Protein AF-E6QUW3-F1 (afdb_monomer_lite)

Sequence (147 aa):
MRPLVNEVVDLLRQALQAKLAAYERVFGQQQAQLDADPDWQRLSDTQRAELASRHHLLALPNMELGTVEQLQDALNENDLDHWVAKTEALPSRFDAARHAAVQLLKPSAVSVTLPRRTLNNEAELGAWLAEVEQLLTQQLQRGPVTL

Structure (mmCIF, N/CA/C/O backbone):
data_AF-E6QUW3-F1
#
_entry.id   AF-E6QUW3-F1
#
loop_
_atom_site.group_PDB
_atom_site.id
_atom_site.type_symbol
_atom_site.label_atom_id
_atom_site.label_alt_id
_atom_site.label_comp_id
_atom_site.label_asym_id
_atom_site.label_entity_id
_atom_site.label_seq_id
_atom_site.pdbx_PDB_ins_code
_atom_site.Cartn_x
_atom_site.Cartn_y
_atom_site.Cartn_z
_atom_site.occupancy
_atom_site.B_iso_or_equiv
_atom_site.auth_seq_id
_atom_site.auth_comp_id
_atom_site.auth_asym_id
_atom_site.auth_atom_id
_atom_site.pdbx_PDB_model_num
ATOM 1 N N . MET A 1 1 ? -17.508 4.037 41.047 1.00 56.00 1 MET A N 1
ATOM 2 C CA . MET A 1 1 ? -16.813 3.047 40.189 1.00 56.00 1 MET A CA 1
ATOM 3 C C . MET A 1 1 ? -17.123 3.172 38.691 1.00 56.00 1 MET A C 1
ATOM 5 O O . MET A 1 1 ? -16.360 2.637 37.909 1.00 56.00 1 MET A O 1
ATOM 9 N N . ARG A 1 2 ? -18.162 3.910 38.258 1.00 63.66 2 ARG A N 1
ATOM 10 C CA . ARG A 1 2 ? -18.443 4.147 36.825 1.00 63.66 2 ARG A CA 1
ATOM 11 C C . ARG A 1 2 ? -17.519 5.125 36.052 1.00 63.66 2 ARG A C 1
ATOM 13 O O . ARG A 1 2 ? -17.417 4.928 34.850 1.00 63.66 2 ARG A O 1
ATOM 20 N N . PRO A 1 3 ? -16.838 6.129 36.651 1.00 78.25 3 PRO A N 1
ATOM 21 C CA . PRO A 1 3 ? -16.088 7.109 35.850 1.00 78.25 3 PRO A CA 1
ATOM 22 C C . PRO A 1 3 ? -14.835 6.516 35.185 1.00 78.25 3 PRO A C 1
ATOM 24 O O . PRO A 1 3 ? -14.644 6.711 33.995 1.00 78.25 3 PRO A O 1
ATOM 27 N N . LEU A 1 4 ? -14.065 5.694 35.906 1.00 81.44 4 LEU A N 1
ATOM 28 C CA . LEU A 1 4 ? -12.861 5.032 35.378 1.00 81.44 4 LEU A CA 1
ATOM 29 C C . LEU A 1 4 ? -13.155 4.097 34.196 1.00 81.44 4 LEU A C 1
ATOM 31 O O . LEU A 1 4 ? -12.377 4.020 33.255 1.00 81.44 4 LEU A O 1
ATOM 35 N N . VAL A 1 5 ? -14.283 3.381 34.238 1.00 82.44 5 VAL A N 1
ATOM 36 C CA . VAL A 1 5 ? -14.681 2.482 33.144 1.00 82.44 5 VAL A CA 1
ATOM 37 C C . VAL A 1 5 ? -14.991 3.283 31.882 1.00 82.44 5 VAL A C 1
ATOM 39 O O . VAL A 1 5 ? -14.533 2.918 30.804 1.00 82.44 5 VAL A O 1
ATOM 42 N N . ASN A 1 6 ? -15.713 4.397 32.019 1.00 85.44 6 ASN A N 1
ATOM 43 C CA . ASN A 1 6 ? -16.024 5.266 30.887 1.00 85.44 6 ASN A CA 1
ATOM 44 C C . ASN A 1 6 ? -14.754 5.904 30.301 1.00 85.44 6 ASN A C 1
ATOM 46 O O . ASN A 1 6 ? -14.588 5.907 29.088 1.00 85.44 6 ASN A O 1
ATOM 50 N N . GLU A 1 7 ? -13.824 6.355 31.149 1.00 88.56 7 GLU A N 1
ATOM 51 C CA . GLU A 1 7 ? -12.535 6.905 30.703 1.00 88.56 7 GLU A CA 1
ATOM 52 C C . GLU A 1 7 ? -11.707 5.887 29.907 1.00 88.56 7 GLU A C 1
ATOM 54 O O . GLU A 1 7 ? -11.156 6.221 28.859 1.00 88.56 7 GLU A O 1
ATOM 59 N N . VAL A 1 8 ? -11.642 4.632 30.363 1.00 89.19 8 VAL A N 1
ATOM 60 C CA . VAL A 1 8 ? -10.921 3.564 29.651 1.00 89.19 8 VAL A CA 1
ATOM 61 C C . VAL A 1 8 ? -11.575 3.254 28.305 1.00 89.19 8 VAL A C 1
ATOM 63 O O . VAL A 1 8 ? -10.873 3.115 27.305 1.00 89.19 8 VAL A O 1
ATOM 66 N N . VAL A 1 9 ? -12.906 3.172 28.257 1.00 91.00 9 VAL A N 1
ATOM 67 C CA . VAL A 1 9 ? -13.654 2.975 27.006 1.00 91.00 9 VAL A CA 1
ATOM 68 C C . VAL A 1 9 ? -13.365 4.102 26.016 1.00 91.00 9 VAL A C 1
ATOM 70 O O . VAL A 1 9 ? -13.113 3.840 24.840 1.00 91.00 9 VAL A O 1
ATOM 73 N N . ASP A 1 10 ? -13.364 5.351 26.478 1.00 91.56 10 ASP A N 1
ATOM 74 C CA . ASP A 1 10 ? -13.105 6.504 25.620 1.00 91.56 10 ASP A CA 1
ATOM 75 C C . ASP A 1 10 ? -11.658 6.523 25.110 1.00 91.56 10 ASP A C 1
ATOM 77 O O . ASP A 1 10 ? -11.433 6.777 23.925 1.00 91.56 10 ASP A O 1
ATOM 81 N N . LEU A 1 11 ? -10.685 6.174 25.958 1.00 94.00 11 LEU A N 1
ATOM 82 C CA . LEU A 1 11 ? -9.283 6.001 25.563 1.00 94.00 11 LEU A CA 1
ATOM 83 C C . LEU A 1 11 ? -9.115 4.907 24.504 1.00 94.00 11 LEU A C 1
ATOM 85 O O . LEU A 1 11 ? -8.425 5.121 23.507 1.00 94.00 11 LEU A O 1
ATOM 89 N N . LEU A 1 12 ? -9.761 3.753 24.686 1.00 94.06 12 LEU A N 1
ATOM 90 C CA . LEU A 1 12 ? -9.722 2.658 23.716 1.00 94.06 12 LEU A CA 1
ATOM 91 C C . LEU A 1 12 ? -10.361 3.061 22.386 1.00 94.06 12 LEU A C 1
ATOM 93 O O . LEU A 1 12 ? -9.798 2.771 21.329 1.00 94.06 12 LEU A O 1
ATOM 97 N N . ARG A 1 13 ? -11.486 3.785 22.424 1.00 94.81 13 ARG A N 1
ATOM 98 C CA . ARG A 1 13 ? -12.134 4.304 21.214 1.00 94.81 13 ARG A CA 1
ATOM 99 C C . ARG A 1 13 ? -11.210 5.254 20.458 1.00 94.81 13 ARG A C 1
ATOM 101 O O . ARG A 1 13 ? -11.036 5.092 19.254 1.00 94.81 13 ARG A O 1
ATOM 108 N N . GLN A 1 14 ? -10.592 6.206 21.155 1.00 94.94 14 GLN A N 1
ATOM 109 C CA . GLN A 1 14 ? -9.649 7.152 20.553 1.00 94.94 14 GLN A CA 1
ATOM 110 C C . GLN A 1 14 ? -8.426 6.440 19.970 1.00 94.94 14 GLN A C 1
ATOM 112 O O . GLN A 1 14 ? -8.006 6.745 18.853 1.00 94.94 14 GLN A O 1
ATOM 117 N N . ALA A 1 15 ? -7.871 5.467 20.697 1.00 95.62 15 ALA A N 1
ATOM 118 C CA . ALA A 1 15 ? -6.734 4.688 20.230 1.00 95.62 15 ALA A CA 1
ATOM 119 C C . ALA A 1 15 ? -7.076 3.915 18.950 1.00 95.62 15 ALA A C 1
ATOM 121 O O . ALA A 1 15 ? -6.330 4.005 17.975 1.00 95.62 15 ALA A O 1
ATOM 122 N N . LEU A 1 16 ? -8.218 3.220 18.919 1.00 95.38 16 LEU A N 1
ATOM 123 C CA . LEU A 1 16 ? -8.671 2.492 17.736 1.00 95.38 16 LEU A CA 1
ATOM 124 C C . LEU A 1 16 ? -8.909 3.441 16.556 1.00 95.38 16 LEU A C 1
ATOM 126 O O . LEU A 1 16 ? -8.365 3.213 15.480 1.00 95.38 16 LEU A O 1
ATOM 130 N N . GLN A 1 17 ? -9.629 4.547 16.761 1.00 94.75 17 GLN A N 1
ATOM 131 C CA . GLN A 1 17 ? -9.852 5.562 15.724 1.00 94.75 17 GLN A CA 1
ATOM 132 C C . GLN A 1 17 ? -8.538 6.100 15.144 1.00 94.75 17 GLN A C 1
ATOM 134 O O . GLN A 1 17 ? -8.416 6.245 13.929 1.00 94.75 17 GLN A O 1
ATOM 139 N N . ALA A 1 18 ? -7.525 6.334 1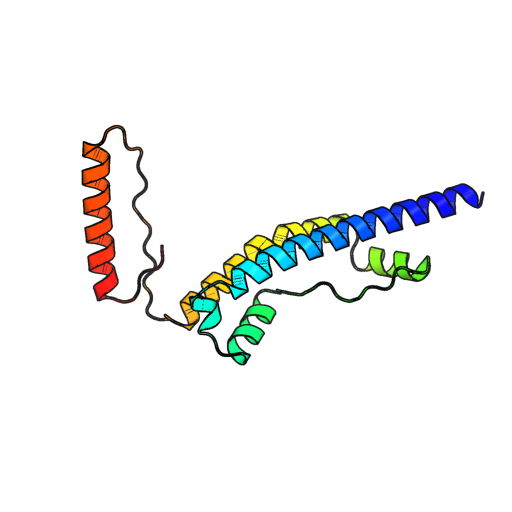5.983 1.00 96.06 18 ALA A N 1
ATOM 140 C CA . ALA A 1 18 ? -6.210 6.761 15.518 1.00 96.06 18 ALA A CA 1
ATOM 141 C C . ALA A 1 18 ? -5.518 5.693 14.650 1.00 96.06 18 ALA A C 1
ATOM 143 O O . ALA A 1 18 ? -4.880 6.036 13.652 1.00 96.06 18 ALA A O 1
ATOM 144 N N . LYS A 1 19 ? -5.650 4.402 14.990 1.00 96.44 19 LYS A N 1
ATOM 145 C CA . LYS A 1 19 ? -5.113 3.307 14.162 1.00 96.44 19 LYS A CA 1
ATOM 146 C C . LYS A 1 19 ? -5.849 3.183 12.829 1.00 96.44 19 LYS A C 1
ATOM 148 O O . LYS A 1 19 ? -5.194 3.050 11.798 1.00 96.44 19 LYS A O 1
ATOM 153 N N . LEU A 1 20 ? -7.176 3.302 12.834 1.00 95.50 20 LEU A N 1
ATOM 154 C CA . LEU A 1 20 ? -7.998 3.278 11.621 1.00 95.50 20 LEU A CA 1
ATOM 155 C C . LEU A 1 20 ? -7.646 4.440 10.681 1.00 95.50 20 LEU A C 1
ATOM 157 O O . LEU A 1 20 ? -7.407 4.218 9.497 1.00 95.50 20 LEU A O 1
ATOM 161 N N . ALA A 1 21 ? -7.501 5.657 11.213 1.00 95.69 21 ALA A N 1
ATOM 162 C CA . ALA A 1 21 ? -7.089 6.823 10.431 1.00 95.69 21 ALA A CA 1
ATOM 163 C C . ALA A 1 21 ? -5.670 6.669 9.851 1.00 95.69 21 ALA A C 1
ATOM 165 O O . ALA A 1 21 ? -5.397 7.086 8.724 1.00 95.69 21 ALA A O 1
ATOM 166 N N . ALA A 1 22 ? -4.748 6.052 10.600 1.00 96.88 22 ALA A N 1
ATOM 167 C CA . ALA A 1 22 ? -3.410 5.752 10.098 1.00 96.88 22 ALA A CA 1
ATOM 168 C C . ALA A 1 22 ? -3.449 4.739 8.943 1.00 96.88 22 ALA A C 1
ATOM 170 O O . ALA A 1 22 ? -2.779 4.961 7.931 1.00 96.88 22 ALA A O 1
ATOM 171 N N . TYR A 1 23 ? -4.253 3.679 9.076 1.00 97.25 23 TYR A N 1
ATOM 172 C CA . TYR A 1 23 ? -4.477 2.693 8.022 1.00 97.25 23 TYR A CA 1
ATOM 173 C C . TYR A 1 23 ? -5.046 3.348 6.761 1.00 97.25 23 TYR A C 1
ATOM 175 O O . TYR A 1 23 ? -4.469 3.205 5.686 1.00 97.25 23 TYR A O 1
ATOM 183 N N . GLU A 1 24 ? -6.124 4.125 6.894 1.00 96.75 24 GLU A N 1
ATOM 184 C CA . GLU A 1 24 ? -6.786 4.810 5.779 1.00 96.75 24 GLU A CA 1
ATOM 185 C C . GLU A 1 24 ? -5.837 5.769 5.05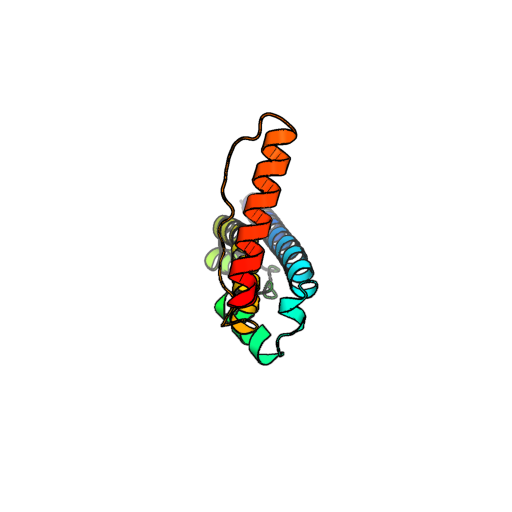2 1.00 96.75 24 GLU A C 1
ATOM 187 O O . GLU A 1 24 ? -5.760 5.762 3.823 1.00 96.75 24 GLU A O 1
ATOM 192 N N . ARG A 1 25 ? -5.034 6.536 5.798 1.00 97.50 25 ARG A N 1
ATOM 193 C CA . ARG A 1 25 ? -4.026 7.430 5.218 1.00 97.50 25 ARG A CA 1
ATOM 194 C C . ARG A 1 25 ? -2.986 6.666 4.400 1.00 97.50 25 ARG A C 1
ATOM 196 O O . ARG A 1 25 ? -2.668 7.083 3.288 1.00 97.50 25 ARG A O 1
ATOM 203 N N . VAL A 1 26 ? -2.418 5.587 4.945 1.00 97.75 26 VAL A N 1
ATOM 204 C CA . VAL A 1 26 ? -1.400 4.791 4.236 1.00 97.75 26 VAL A CA 1
ATOM 205 C C . VAL A 1 26 ? -2.016 4.096 3.027 1.00 97.75 26 VAL A C 1
ATOM 207 O O . VAL A 1 26 ? -1.419 4.114 1.952 1.00 97.75 26 VAL A O 1
ATOM 210 N N . PHE A 1 27 ? -3.223 3.550 3.173 1.00 97.81 27 PHE A N 1
ATOM 211 C CA . PHE A 1 27 ? -3.963 2.940 2.077 1.00 97.81 27 PHE A CA 1
ATOM 212 C C . PHE A 1 27 ? -4.199 3.946 0.950 1.00 97.81 27 PHE A C 1
ATOM 214 O O . PHE A 1 27 ? -3.821 3.673 -0.182 1.00 97.81 27 PHE A O 1
ATOM 221 N N . GLY A 1 28 ? -4.731 5.134 1.250 1.00 97.44 28 GLY A N 1
ATOM 222 C CA . GLY A 1 28 ? -4.974 6.178 0.252 1.00 97.44 28 GLY A CA 1
ATOM 223 C C . GLY A 1 28 ? -3.700 6.636 -0.464 1.00 97.44 28 GLY A C 1
ATOM 224 O O . GLY A 1 28 ? -3.708 6.820 -1.678 1.00 97.44 28 GLY A O 1
ATOM 225 N N . GLN A 1 29 ? -2.580 6.754 0.259 1.00 97.44 29 GLN A N 1
ATOM 226 C CA . GLN A 1 29 ? -1.275 7.065 -0.339 1.00 97.44 29 GLN A CA 1
ATOM 227 C C . GLN A 1 29 ? -0.808 5.973 -1.309 1.00 97.44 29 GLN A C 1
ATOM 229 O O . GLN A 1 29 ? -0.378 6.280 -2.419 1.00 97.44 29 GLN A O 1
ATOM 234 N N . GLN A 1 30 ? -0.889 4.705 -0.902 1.00 97.88 30 GLN A N 1
ATOM 235 C CA . GLN A 1 30 ? -0.477 3.577 -1.737 1.00 97.88 30 GLN A CA 1
ATOM 236 C C . GLN A 1 30 ? -1.416 3.364 -2.929 1.00 97.88 30 GLN A C 1
ATOM 238 O O . GLN A 1 30 ? -0.946 3.096 -4.033 1.00 97.88 30 GLN A O 1
ATOM 243 N N . GLN A 1 31 ? -2.719 3.555 -2.729 1.00 97.12 31 GLN A N 1
ATOM 244 C CA . GLN A 1 31 ? -3.733 3.494 -3.774 1.00 97.12 31 GLN A CA 1
ATOM 245 C C . GLN A 1 31 ? -3.492 4.571 -4.831 1.00 97.12 31 GLN A C 1
ATOM 247 O O . GLN A 1 31 ? -3.449 4.253 -6.012 1.00 97.12 31 GLN A O 1
ATOM 252 N N . ALA A 1 32 ? -3.212 5.814 -4.426 1.00 96.75 32 ALA A N 1
ATOM 253 C CA . ALA A 1 32 ? -2.873 6.882 -5.366 1.00 96.75 32 ALA A CA 1
ATOM 254 C C . ALA A 1 32 ? -1.608 6.568 -6.188 1.00 96.75 32 ALA A C 1
ATOM 256 O O . ALA A 1 32 ? -1.554 6.876 -7.376 1.00 96.75 32 ALA A O 1
ATOM 257 N N . GLN A 1 33 ? -0.599 5.933 -5.579 1.00 95.94 33 GLN A N 1
ATOM 258 C CA . GLN A 1 33 ? 0.596 5.479 -6.302 1.00 95.94 33 GLN A CA 1
ATOM 259 C C . GLN A 1 33 ? 0.277 4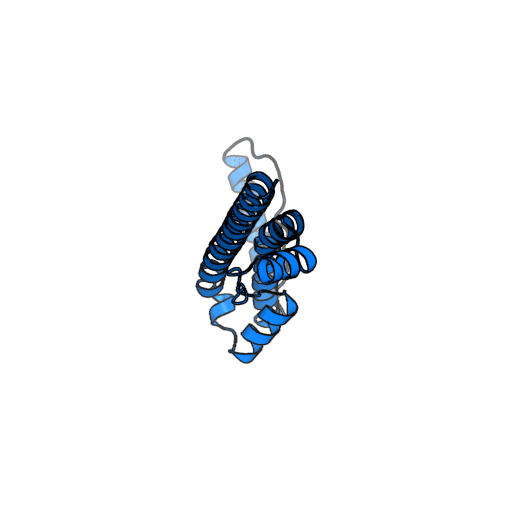.349 -7.284 1.00 95.94 33 GLN A C 1
ATOM 261 O O . GLN A 1 33 ? 0.794 4.351 -8.396 1.00 95.94 33 GLN A O 1
ATOM 266 N N . LEU A 1 34 ? -0.567 3.396 -6.883 1.00 95.69 34 LEU A N 1
ATOM 267 C CA . LEU A 1 34 ? -1.002 2.296 -7.738 1.00 95.69 34 LEU A CA 1
ATOM 268 C C . LEU A 1 34 ? -1.830 2.803 -8.925 1.00 95.69 34 LEU A C 1
ATOM 270 O O . LEU A 1 34 ? -1.609 2.384 -10.053 1.00 95.69 34 LEU A O 1
ATOM 274 N N . ASP A 1 35 ? -2.730 3.756 -8.697 1.00 93.94 35 ASP A N 1
ATOM 275 C CA . ASP A 1 35 ? -3.566 4.339 -9.747 1.00 93.94 35 ASP A CA 1
ATOM 276 C C . ASP A 1 35 ? -2.770 5.225 -10.714 1.00 93.94 35 ASP A C 1
ATOM 278 O O . ASP A 1 35 ? -3.167 5.384 -11.868 1.00 93.94 35 ASP A O 1
ATOM 282 N N . ALA A 1 36 ? -1.639 5.780 -10.271 1.00 94.50 36 ALA A N 1
ATOM 283 C CA . ALA A 1 36 ? -0.696 6.513 -11.114 1.00 94.50 36 ALA A CA 1
ATOM 284 C C . ALA A 1 36 ? 0.295 5.602 -11.869 1.00 94.50 36 ALA A C 1
ATOM 286 O O . ALA A 1 36 ? 1.025 6.094 -12.730 1.00 94.50 36 ALA A O 1
ATOM 287 N N . ASP A 1 37 ? 0.341 4.300 -11.563 1.00 93.69 37 ASP A N 1
ATOM 288 C CA . ASP A 1 37 ? 1.272 3.358 -12.183 1.00 93.69 37 ASP A CA 1
ATOM 289 C C . ASP A 1 37 ? 0.868 3.064 -13.648 1.00 93.69 37 ASP A C 1
ATOM 291 O O . ASP A 1 37 ? -0.248 2.597 -13.907 1.00 93.69 37 ASP A O 1
ATOM 295 N N . PRO A 1 38 ? 1.750 3.318 -14.637 1.00 90.56 38 PRO A N 1
ATOM 296 C CA . PRO A 1 38 ? 1.420 3.136 -16.050 1.00 90.56 38 PRO A CA 1
ATOM 297 C C . PRO A 1 38 ? 1.126 1.690 -16.449 1.00 90.56 38 PRO A C 1
ATOM 299 O O . PRO A 1 38 ? 0.323 1.459 -17.353 1.00 90.56 38 PRO A O 1
ATOM 302 N N . ASP A 1 39 ? 1.784 0.712 -15.825 1.00 90.69 39 ASP A N 1
ATOM 303 C CA . ASP A 1 39 ? 1.506 -0.694 -16.098 1.00 90.69 39 ASP A CA 1
ATOM 304 C C . ASP A 1 39 ? 0.176 -1.081 -15.419 1.00 90.69 39 ASP A C 1
ATOM 306 O O . ASP A 1 39 ? -0.663 -1.715 -16.053 1.00 90.69 39 ASP A O 1
ATOM 310 N N . TRP A 1 40 ? -0.125 -0.592 -14.212 1.00 94.44 40 TRP A N 1
ATOM 311 C CA . TRP A 1 40 ? -1.442 -0.803 -13.590 1.00 94.44 40 TRP A CA 1
ATOM 312 C C . TRP A 1 40 ? -2.607 -0.245 -14.426 1.00 94.44 40 TRP A C 1
ATOM 314 O O . TRP A 1 40 ? -3.620 -0.922 -14.609 1.00 94.44 40 TRP A O 1
ATOM 324 N N . GLN A 1 41 ? -2.464 0.957 -14.995 1.00 93.31 41 GLN A N 1
ATOM 325 C CA . GLN A 1 41 ? -3.496 1.591 -15.832 1.00 93.31 41 GLN A CA 1
ATOM 326 C C . GLN A 1 41 ? -3.800 0.837 -17.135 1.00 93.31 41 GLN A C 1
ATOM 328 O O . GLN A 1 41 ? -4.861 1.030 -17.727 1.00 93.31 41 GLN A O 1
ATOM 333 N N . ARG A 1 42 ? -2.885 -0.020 -17.600 1.00 91.12 42 ARG A N 1
ATOM 334 C CA . ARG A 1 42 ? -3.066 -0.822 -18.821 1.00 91.12 42 ARG A CA 1
ATOM 335 C C . ARG A 1 42 ? -3.848 -2.112 -18.585 1.00 91.12 42 ARG A C 1
ATOM 337 O O . ARG A 1 42 ? -4.219 -2.772 -19.556 1.00 91.12 42 ARG A O 1
ATOM 344 N N . LEU A 1 43 ? -4.075 -2.488 -17.329 1.00 89.81 43 LEU A N 1
ATOM 345 C CA . LEU A 1 43 ? -4.876 -3.649 -16.970 1.00 89.81 43 LEU A CA 1
ATOM 346 C C . LEU A 1 43 ? -6.370 -3.389 -17.195 1.00 89.81 43 LEU A C 1
ATOM 348 O O . LEU A 1 43 ? -6.883 -2.302 -16.932 1.00 89.81 43 LEU A O 1
ATOM 352 N N . SER A 1 44 ? -7.096 -4.428 -17.604 1.00 88.81 44 SER A N 1
ATOM 353 C CA . SER A 1 44 ? -8.563 -4.414 -17.569 1.00 88.81 44 SER A CA 1
ATOM 354 C C . SER A 1 44 ? -9.090 -4.363 -16.130 1.00 88.81 44 SER A C 1
ATOM 356 O O . SER A 1 44 ? -8.402 -4.758 -15.185 1.00 88.81 44 SER A O 1
ATOM 358 N N . ASP A 1 45 ? -10.336 -3.926 -15.949 1.00 89.44 45 ASP A N 1
ATOM 359 C CA . ASP A 1 45 ? -10.981 -3.860 -14.627 1.00 89.44 45 ASP A CA 1
ATOM 360 C C . ASP A 1 45 ? -11.014 -5.221 -13.927 1.00 89.44 45 ASP A C 1
ATOM 362 O O . ASP A 1 45 ? -10.760 -5.310 -12.727 1.00 89.44 45 ASP A O 1
ATOM 366 N N . THR A 1 46 ? -11.245 -6.295 -14.687 1.00 89.69 46 THR A N 1
ATOM 367 C CA . THR A 1 46 ? -11.215 -7.668 -14.171 1.00 89.69 46 THR A CA 1
ATOM 368 C C . THR A 1 46 ? -9.832 -8.030 -13.634 1.00 89.69 46 THR A C 1
ATOM 370 O O . THR A 1 46 ? -9.724 -8.514 -12.512 1.00 89.69 46 THR A O 1
ATOM 373 N N . GLN A 1 47 ? -8.761 -7.728 -14.376 1.00 90.31 47 GLN A N 1
ATOM 374 C CA . GLN A 1 47 ? -7.388 -8.003 -13.931 1.00 90.31 47 GLN A CA 1
ATOM 375 C C . GLN A 1 47 ? -7.008 -7.177 -12.696 1.00 90.31 47 GLN A C 1
ATOM 377 O O . GLN A 1 47 ? -6.377 -7.700 -11.778 1.00 90.31 47 GLN A O 1
ATOM 382 N N . ARG A 1 48 ? -7.418 -5.902 -12.640 1.00 94.31 48 ARG A N 1
ATOM 383 C CA . ARG A 1 48 ? -7.199 -5.044 -11.464 1.00 94.31 48 ARG A CA 1
ATOM 384 C C . ARG A 1 48 ? -7.914 -5.591 -10.234 1.00 94.31 48 ARG A C 1
ATOM 386 O O . ARG A 1 48 ? -7.298 -5.690 -9.176 1.00 94.31 48 ARG A O 1
ATOM 393 N N . ALA A 1 49 ? -9.174 -6.002 -10.375 1.00 92.81 49 ALA A N 1
ATOM 394 C CA . ALA A 1 49 ? -9.945 -6.603 -9.289 1.00 92.81 49 ALA A CA 1
ATOM 395 C C . ALA A 1 49 ? -9.327 -7.927 -8.801 1.00 92.81 49 ALA A C 1
ATOM 397 O O . ALA A 1 49 ? -9.202 -8.143 -7.594 1.00 92.81 49 ALA A O 1
ATOM 398 N N . GLU A 1 50 ? -8.884 -8.789 -9.720 1.00 93.62 50 GLU A N 1
ATOM 399 C CA . GLU A 1 50 ? -8.207 -10.046 -9.385 1.00 93.62 50 GLU A CA 1
ATOM 400 C C . GLU A 1 50 ? -6.894 -9.818 -8.628 1.00 93.62 50 GLU A C 1
ATOM 402 O O . GLU A 1 50 ? -6.655 -10.467 -7.608 1.00 93.62 50 GLU A O 1
ATOM 407 N N . LEU A 1 51 ? -6.048 -8.889 -9.088 1.00 94.50 51 LEU A N 1
ATOM 408 C CA . LEU A 1 51 ? -4.787 -8.568 -8.416 1.00 94.50 51 LEU A CA 1
ATOM 409 C C . LEU A 1 51 ? -5.016 -7.898 -7.058 1.00 94.50 51 LEU A C 1
ATOM 411 O O . LEU A 1 51 ? -4.375 -8.284 -6.081 1.00 94.50 51 LEU A O 1
ATOM 415 N N . ALA A 1 52 ? -5.956 -6.955 -6.963 1.00 94.81 52 ALA A N 1
ATOM 416 C CA . ALA A 1 52 ? -6.313 -6.321 -5.696 1.00 94.81 52 ALA A CA 1
ATOM 417 C C . ALA A 1 52 ? -6.798 -7.354 -4.666 1.00 94.81 52 ALA A C 1
ATOM 419 O O . ALA A 1 52 ? -6.362 -7.335 -3.514 1.00 94.81 52 ALA A O 1
ATOM 420 N N . SER A 1 53 ? -7.630 -8.309 -5.095 1.00 94.25 53 SER A N 1
ATOM 421 C CA . SER A 1 53 ? -8.082 -9.416 -4.251 1.00 94.25 53 SER A CA 1
ATOM 422 C C . SER A 1 53 ? -6.925 -10.332 -3.837 1.00 94.25 53 SER A C 1
ATOM 424 O O . SER A 1 53 ? -6.732 -10.580 -2.645 1.00 94.25 53 SER A O 1
ATOM 426 N N . ARG A 1 54 ? -6.102 -10.774 -4.799 1.00 95.31 54 ARG A N 1
ATOM 427 C CA . ARG A 1 54 ? -4.962 -11.681 -4.574 1.00 95.31 54 ARG A CA 1
ATOM 428 C C . ARG A 1 54 ? -3.927 -11.112 -3.604 1.00 95.31 54 ARG A C 1
ATOM 430 O O . ARG A 1 54 ? -3.352 -11.866 -2.828 1.00 95.31 54 ARG A O 1
ATOM 437 N N . HIS A 1 55 ? -3.685 -9.804 -3.653 1.00 95.56 55 HIS A N 1
ATOM 438 C CA . HIS A 1 55 ? -2.714 -9.123 -2.793 1.00 95.56 55 HIS A CA 1
ATOM 439 C C . HIS A 1 55 ? -3.345 -8.476 -1.552 1.00 95.56 55 HIS A C 1
ATOM 441 O O . HIS A 1 55 ? -2.656 -7.788 -0.801 1.00 95.56 55 HIS A O 1
ATOM 447 N N . HIS A 1 56 ? -4.632 -8.731 -1.295 1.00 94.00 56 HIS A N 1
ATOM 448 C CA . HIS A 1 56 ? -5.362 -8.216 -0.136 1.00 94.00 56 HIS A CA 1
ATOM 449 C C . HIS A 1 56 ? -5.289 -6.684 -0.007 1.00 94.00 56 HIS A C 1
ATOM 451 O O . HIS A 1 56 ? -5.064 -6.153 1.088 1.00 94.00 56 HIS A O 1
ATOM 457 N N . LEU A 1 57 ? -5.481 -5.983 -1.129 1.00 94.31 57 LEU A N 1
ATOM 458 C CA . LEU A 1 57 ? -5.599 -4.526 -1.199 1.00 94.31 57 LEU A CA 1
ATOM 459 C C . LEU A 1 57 ? -7.018 -4.115 -0.798 1.00 94.31 57 LEU A C 1
ATOM 461 O O . LEU A 1 57 ? -7.863 -3.791 -1.630 1.00 94.31 57 LEU A O 1
ATOM 465 N N . LEU A 1 58 ? -7.299 -4.219 0.496 1.00 88.12 58 LEU A N 1
ATOM 466 C CA . LEU A 1 58 ? -8.622 -3.960 1.046 1.00 88.12 58 LEU A CA 1
ATOM 467 C C . LEU A 1 58 ? -8.676 -2.549 1.615 1.00 88.12 58 LEU A C 1
ATOM 469 O O . LEU A 1 58 ? -7.896 -2.208 2.502 1.00 88.12 58 LEU A O 1
ATOM 473 N N . ALA A 1 59 ? -9.618 -1.749 1.123 1.00 88.31 59 ALA A N 1
ATOM 474 C CA . ALA A 1 59 ? -9.971 -0.506 1.787 1.00 88.31 59 ALA A CA 1
ATOM 475 C C . ALA A 1 59 ? -10.532 -0.806 3.184 1.00 88.31 59 ALA A C 1
ATOM 477 O O . ALA A 1 59 ? -11.027 -1.907 3.456 1.00 88.31 59 ALA A O 1
ATOM 478 N N . LEU A 1 60 ? -10.460 0.187 4.068 1.00 88.94 60 LEU A N 1
ATOM 479 C CA . LEU A 1 60 ? -11.025 0.058 5.399 1.00 88.94 60 LEU A CA 1
ATOM 480 C C . LEU A 1 60 ? -12.544 -0.193 5.293 1.00 88.94 60 LEU A C 1
ATOM 482 O O . LEU A 1 60 ? -13.234 0.587 4.630 1.00 88.94 60 LEU A O 1
ATOM 486 N N . PRO A 1 61 ? -13.087 -1.258 5.910 1.00 81.06 61 PRO A N 1
ATOM 487 C CA . PRO A 1 61 ? -14.530 -1.433 5.983 1.00 81.06 61 PRO A CA 1
ATOM 488 C C . PRO A 1 61 ? -15.137 -0.344 6.872 1.00 81.06 61 PRO A C 1
ATOM 490 O O . PRO A 1 61 ? -14.508 0.113 7.828 1.00 81.06 61 PRO A O 1
ATOM 493 N N . ASN A 1 62 ? -16.375 0.054 6.581 1.00 80.75 62 ASN A N 1
ATOM 494 C CA . ASN A 1 62 ? -17.103 0.957 7.465 1.00 80.75 62 ASN A CA 1
ATOM 495 C C . ASN A 1 62 ? -17.328 0.259 8.815 1.00 80.75 62 ASN A C 1
ATOM 497 O O . ASN A 1 62 ? -17.994 -0.774 8.869 1.00 80.75 62 ASN A O 1
ATOM 501 N N . MET A 1 63 ? -16.746 0.807 9.880 1.00 84.88 63 MET A N 1
ATOM 502 C CA . MET A 1 63 ? -16.787 0.236 11.222 1.00 84.88 63 MET A CA 1
ATOM 503 C C . MET A 1 63 ? -17.584 1.158 12.139 1.00 84.88 63 MET A C 1
ATOM 505 O O . MET A 1 63 ? -17.231 2.322 12.333 1.00 84.88 63 MET A O 1
ATOM 509 N N . GLU A 1 64 ? -18.658 0.634 12.721 1.00 84.62 64 GLU A N 1
ATOM 510 C CA . GLU A 1 64 ? -19.430 1.354 13.728 1.00 84.62 64 GLU A CA 1
ATOM 511 C C . GLU A 1 64 ? -18.753 1.199 15.094 1.00 84.62 64 GLU A C 1
ATOM 513 O O . GLU A 1 64 ? -18.481 0.086 15.523 1.00 84.62 64 GLU A O 1
ATOM 518 N N . LEU A 1 65 ? -18.465 2.314 15.775 1.00 88.12 65 LEU A N 1
ATOM 519 C CA . LEU A 1 65 ? -17.796 2.353 17.092 1.00 88.12 65 LEU A CA 1
ATOM 520 C C . LEU A 1 65 ? -18.589 3.187 18.118 1.00 88.12 65 LEU A C 1
ATOM 522 O O . LEU A 1 65 ? -18.024 3.757 19.060 1.00 88.12 65 LEU A O 1
ATOM 526 N N . GLY A 1 66 ? -19.896 3.330 17.886 1.00 85.12 66 GLY A N 1
ATOM 527 C CA . GLY A 1 66 ? -20.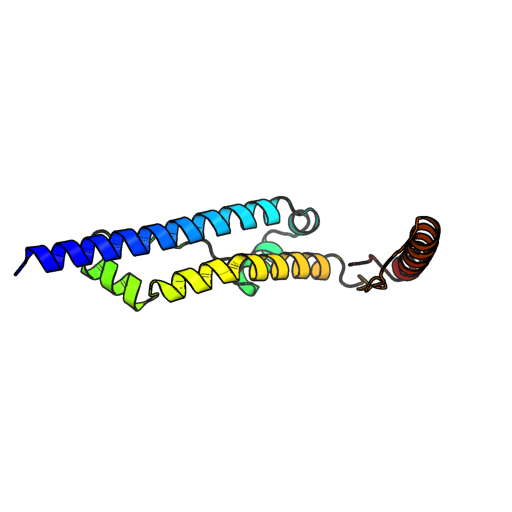784 4.218 18.635 1.00 85.12 66 GLY A CA 1
ATOM 528 C C . GLY A 1 66 ? -21.127 3.706 20.032 1.00 85.12 66 GLY A C 1
ATOM 529 O O . GLY A 1 66 ? -21.313 4.516 20.941 1.00 85.12 66 GLY A O 1
ATOM 530 N N . THR A 1 67 ? -21.165 2.387 20.232 1.00 89.88 67 THR A N 1
ATOM 531 C CA . THR A 1 67 ? -21.439 1.760 21.537 1.00 89.88 67 THR A CA 1
ATOM 532 C C . THR A 1 67 ? -20.212 1.051 22.117 1.00 89.88 67 THR A C 1
ATOM 534 O O . THR A 1 67 ? -19.181 0.905 21.459 1.00 89.88 67 THR A O 1
ATOM 537 N N . VAL A 1 68 ? -20.294 0.647 23.389 1.00 89.00 68 VAL A N 1
ATOM 538 C CA . VAL A 1 68 ? -19.219 -0.111 24.055 1.00 89.00 68 VAL A CA 1
ATOM 539 C C . VAL A 1 68 ? -19.099 -1.508 23.454 1.00 89.00 68 VAL A C 1
ATOM 541 O O . VAL A 1 68 ? -17.991 -1.980 23.236 1.00 89.00 68 VAL A O 1
ATOM 544 N N . GLU A 1 69 ? -20.232 -2.135 23.145 1.00 91.69 69 GLU A N 1
ATOM 545 C CA . GLU A 1 69 ? -20.320 -3.460 22.530 1.00 91.69 69 GLU A CA 1
ATOM 546 C C . GLU A 1 69 ? -19.687 -3.440 21.138 1.00 91.69 69 GLU A C 1
ATOM 548 O O . GLU A 1 69 ? -18.819 -4.251 20.850 1.00 91.69 69 GLU A O 1
ATOM 553 N N . GLN A 1 70 ? -20.017 -2.432 20.326 1.00 92.69 70 GLN A N 1
ATOM 554 C CA . GLN A 1 70 ? -19.414 -2.228 19.008 1.00 92.69 70 GLN A CA 1
ATOM 555 C C . GLN A 1 70 ? -17.890 -2.044 19.074 1.00 92.69 70 GLN A C 1
ATOM 557 O O . GLN A 1 70 ? -17.150 -2.622 18.281 1.00 92.69 70 GLN A O 1
ATOM 562 N N . LEU A 1 71 ? -17.403 -1.259 20.042 1.00 93.25 71 LEU A N 1
ATOM 563 C CA . LEU A 1 71 ? -15.967 -1.094 20.276 1.00 93.25 71 LEU A CA 1
ATOM 564 C C . LEU A 1 71 ? -15.308 -2.412 20.703 1.00 93.25 71 LEU A C 1
ATOM 566 O O . LEU A 1 71 ? -14.204 -2.720 20.257 1.00 93.25 71 LEU A O 1
ATOM 570 N N . GLN A 1 72 ? -15.965 -3.170 21.578 1.00 92.25 72 GLN A N 1
ATOM 571 C CA . GLN A 1 72 ? -15.462 -4.450 22.057 1.00 92.25 72 GLN A CA 1
ATOM 572 C C . GLN A 1 72 ? -15.394 -5.477 20.924 1.00 92.25 72 GLN A C 1
ATOM 574 O O . GLN A 1 72 ? -14.367 -6.134 20.780 1.00 92.25 72 GLN A O 1
ATOM 579 N N . ASP A 1 73 ? -16.437 -5.579 20.103 1.00 93.62 73 ASP A N 1
ATOM 580 C CA . ASP A 1 73 ? -16.475 -6.468 18.941 1.00 93.62 73 ASP A CA 1
ATOM 581 C C . ASP A 1 73 ? -15.362 -6.112 17.949 1.00 93.62 73 ASP A C 1
ATOM 583 O O . ASP A 1 73 ? -14.581 -6.980 17.558 1.00 93.62 73 ASP A O 1
ATOM 587 N N . ALA A 1 74 ? -15.187 -4.823 17.642 1.00 93.31 74 ALA A N 1
ATOM 588 C CA . ALA A 1 74 ? -14.112 -4.354 16.772 1.00 93.31 74 ALA A CA 1
ATOM 589 C C . ALA A 1 74 ? -12.708 -4.708 17.299 1.00 93.31 74 ALA A C 1
ATOM 591 O O . ALA A 1 74 ? -11.852 -5.146 16.528 1.00 93.31 74 ALA A O 1
ATOM 592 N N . LEU A 1 75 ? -12.468 -4.537 18.605 1.00 93.00 75 LEU A N 1
ATOM 593 C CA . LEU A 1 75 ? -11.190 -4.874 19.243 1.00 93.00 75 LEU A CA 1
ATOM 594 C C . LEU A 1 75 ? -10.970 -6.387 19.379 1.00 93.00 75 LEU A C 1
ATOM 596 O O . LEU A 1 75 ? -9.824 -6.829 19.352 1.00 93.00 75 LEU A O 1
ATOM 600 N N . ASN A 1 76 ? -12.037 -7.179 19.507 1.00 93.56 76 ASN A N 1
ATOM 601 C CA . ASN A 1 76 ? -11.960 -8.640 19.498 1.00 93.56 76 ASN A CA 1
ATOM 602 C C . ASN A 1 76 ? -11.619 -9.177 18.102 1.00 93.56 76 ASN A C 1
ATOM 604 O O . ASN A 1 76 ? -10.880 -10.150 17.980 1.00 93.56 76 ASN A O 1
ATOM 608 N N . GLU A 1 77 ? -12.155 -8.556 17.050 1.00 92.56 77 GLU A N 1
ATOM 609 C CA . GLU A 1 77 ? -11.830 -8.914 15.669 1.00 92.56 77 GLU A CA 1
ATOM 610 C C . GLU A 1 77 ? -10.405 -8.508 15.291 1.00 92.56 77 GLU A C 1
ATOM 612 O O . GLU A 1 77 ? -9.696 -9.261 14.622 1.00 92.56 77 GLU A O 1
ATOM 617 N N . ASN A 1 78 ? -10.000 -7.290 15.658 1.00 91.94 78 ASN A N 1
ATOM 618 C CA . ASN A 1 78 ? -8.661 -6.763 15.430 1.00 91.94 78 ASN A CA 1
ATOM 619 C C . ASN A 1 78 ? -8.281 -5.820 16.570 1.00 91.94 78 ASN A C 1
ATOM 621 O O . ASN A 1 78 ? -8.753 -4.681 16.635 1.00 91.94 78 ASN A O 1
ATOM 625 N N . ASP A 1 79 ? -7.370 -6.273 17.424 1.00 94.81 79 ASP A N 1
ATOM 626 C CA . ASP A 1 79 ? -6.795 -5.412 18.448 1.00 94.81 79 ASP A CA 1
ATOM 627 C C . ASP A 1 79 ? -5.919 -4.298 17.834 1.00 94.81 79 ASP A C 1
ATOM 629 O O . ASP A 1 79 ? -5.684 -4.208 16.621 1.00 94.81 79 ASP A O 1
ATOM 633 N N . LEU A 1 80 ? -5.441 -3.398 18.693 1.00 95.62 80 LEU A N 1
ATOM 634 C CA . LEU A 1 80 ? -4.662 -2.237 18.267 1.00 95.62 80 LEU A CA 1
ATOM 635 C C . LEU A 1 80 ? -3.342 -2.621 17.578 1.00 95.62 80 LEU A C 1
ATOM 637 O O . LEU A 1 80 ? -2.926 -1.916 16.656 1.00 95.62 80 LEU A O 1
ATOM 641 N N . ASP A 1 81 ? -2.705 -3.716 17.995 1.00 96.88 81 ASP A N 1
ATOM 642 C CA . ASP A 1 81 ? -1.433 -4.178 17.432 1.00 96.88 81 ASP A CA 1
ATOM 643 C C . ASP A 1 81 ? -1.651 -4.841 16.067 1.00 96.88 81 ASP A C 1
ATOM 645 O O . ASP A 1 81 ? -0.891 -4.600 15.126 1.00 96.88 81 ASP A O 1
ATOM 649 N N . HIS A 1 82 ? -2.750 -5.577 15.898 1.00 95.75 82 HIS A N 1
ATOM 650 C CA . HIS A 1 82 ? -3.174 -6.103 14.605 1.00 95.75 82 HIS A CA 1
ATOM 651 C C . HIS A 1 82 ? -3.433 -4.981 13.596 1.00 95.75 82 HIS A C 1
ATOM 653 O O . HIS A 1 82 ? -3.054 -5.110 12.429 1.00 95.75 82 HIS A O 1
ATOM 659 N N . TRP A 1 83 ? -4.018 -3.855 14.017 1.00 96.06 83 TRP A N 1
ATOM 660 C CA . TRP A 1 83 ? -4.172 -2.690 13.139 1.00 96.06 83 TRP A CA 1
ATOM 661 C C . TRP A 1 83 ? -2.841 -2.037 12.756 1.00 96.06 83 TRP A C 1
ATOM 663 O O . TRP A 1 83 ? -2.685 -1.590 11.614 1.00 96.06 83 TRP A O 1
ATOM 673 N N . VAL A 1 84 ? -1.864 -2.014 13.667 1.00 96.75 84 VAL A N 1
ATOM 674 C CA . VAL A 1 84 ? -0.498 -1.566 13.354 1.00 96.75 84 VAL A CA 1
ATOM 675 C C . VAL A 1 84 ? 0.127 -2.490 12.309 1.00 96.75 84 VAL A C 1
ATOM 677 O O . VAL A 1 84 ? 0.499 -2.014 11.236 1.00 96.75 84 VAL A O 1
ATOM 680 N N . ALA A 1 85 ? 0.126 -3.802 12.545 1.00 96.88 85 ALA A N 1
ATOM 681 C CA . ALA A 1 85 ? 0.680 -4.786 11.616 1.00 96.88 85 ALA A CA 1
ATOM 682 C C . ALA A 1 85 ? -0.002 -4.742 10.235 1.00 96.88 85 ALA A C 1
ATOM 684 O O . ALA A 1 85 ? 0.659 -4.797 9.197 1.00 96.88 85 ALA A O 1
ATOM 685 N N . LYS A 1 86 ? -1.333 -4.584 10.198 1.00 95.62 86 LYS A N 1
ATOM 686 C CA . LYS A 1 86 ? -2.094 -4.390 8.955 1.00 95.62 86 LYS A CA 1
ATOM 687 C C . LYS A 1 86 ? -1.636 -3.155 8.186 1.00 95.62 86 LYS A C 1
ATOM 689 O O . LYS A 1 86 ? -1.508 -3.230 6.967 1.00 95.62 86 LYS A O 1
ATOM 694 N N . THR A 1 87 ? -1.398 -2.045 8.882 1.00 96.62 87 THR A N 1
ATOM 695 C CA . THR A 1 87 ? -0.935 -0.789 8.275 1.00 96.62 87 THR A CA 1
ATOM 696 C C . THR A 1 87 ? 0.480 -0.935 7.718 1.00 96.62 87 THR A C 1
ATOM 698 O O . THR A 1 87 ? 0.738 -0.542 6.582 1.00 96.62 87 THR A O 1
ATOM 701 N N . GLU A 1 88 ? 1.387 -1.546 8.480 1.00 97.00 88 GLU A N 1
ATOM 702 C CA . GLU A 1 88 ? 2.783 -1.775 8.078 1.00 97.00 88 GLU A CA 1
ATOM 703 C C . GLU A 1 88 ? 2.915 -2.751 6.902 1.00 97.00 88 GLU A C 1
ATOM 705 O O . GLU A 1 88 ? 3.848 -2.644 6.108 1.00 97.00 88 GLU A O 1
ATOM 710 N N . ALA A 1 89 ? 1.960 -3.669 6.740 1.00 96.69 89 ALA A N 1
ATOM 711 C CA . ALA A 1 89 ? 1.920 -4.595 5.614 1.00 96.69 89 ALA A CA 1
ATOM 712 C C . ALA A 1 89 ? 1.402 -3.965 4.306 1.00 96.69 89 ALA A C 1
ATOM 714 O O . ALA A 1 89 ? 1.555 -4.575 3.248 1.00 96.69 89 ALA A O 1
ATOM 715 N N . LEU A 1 90 ? 0.772 -2.783 4.338 1.00 97.31 90 LEU A N 1
ATOM 716 C CA . LEU A 1 90 ? 0.199 -2.176 3.130 1.00 97.31 90 LEU A CA 1
ATOM 717 C C . LEU A 1 90 ? 1.253 -1.911 2.041 1.00 97.31 90 LEU A C 1
ATOM 719 O O . LEU A 1 90 ? 1.040 -2.386 0.927 1.00 97.31 90 LEU A O 1
ATOM 723 N N . PRO A 1 91 ? 2.389 -1.232 2.305 1.00 96.56 91 PRO A N 1
ATOM 724 C CA . PRO A 1 91 ? 3.359 -0.923 1.253 1.00 96.56 91 PRO A CA 1
ATOM 725 C C . PRO A 1 91 ? 3.847 -2.164 0.498 1.00 96.56 91 PRO A C 1
ATOM 727 O O . PRO A 1 91 ? 3.795 -2.194 -0.728 1.00 96.56 91 PRO A O 1
ATOM 730 N N . SER A 1 92 ? 4.216 -3.228 1.219 1.00 96.25 92 SER A N 1
ATOM 731 C CA . SER A 1 92 ? 4.715 -4.461 0.598 1.00 96.25 92 SER A CA 1
ATOM 732 C C . SER A 1 92 ? 3.643 -5.201 -0.209 1.00 96.25 92 SER A C 1
ATOM 734 O O . SER A 1 92 ? 3.949 -5.787 -1.248 1.00 96.25 92 SER A O 1
ATOM 736 N N . ARG A 1 93 ? 2.371 -5.147 0.210 1.00 97.56 93 ARG A N 1
ATOM 737 C CA . ARG A 1 93 ? 1.245 -5.700 -0.563 1.00 97.56 93 ARG A CA 1
ATOM 738 C C . ARG A 1 93 ? 1.001 -4.927 -1.855 1.00 97.56 93 ARG A C 1
ATOM 740 O O . ARG A 1 93 ? 0.794 -5.541 -2.900 1.00 97.56 93 ARG A O 1
ATOM 747 N N . PHE A 1 94 ? 1.052 -3.599 -1.793 1.00 97.81 94 PHE A N 1
ATOM 748 C CA . PHE A 1 94 ? 0.916 -2.744 -2.971 1.00 97.81 94 PHE A CA 1
ATOM 749 C C . PHE A 1 94 ? 2.087 -2.925 -3.947 1.00 97.81 94 PHE A C 1
ATOM 751 O O . PHE A 1 94 ? 1.857 -3.026 -5.151 1.00 97.81 94 PHE A O 1
ATOM 758 N N . ASP A 1 95 ? 3.320 -3.067 -3.451 1.00 94.88 95 ASP A N 1
ATOM 759 C CA . ASP A 1 95 ? 4.483 -3.411 -4.281 1.00 94.88 95 ASP A CA 1
ATOM 760 C C . ASP A 1 95 ? 4.318 -4.764 -4.977 1.00 94.88 95 ASP A C 1
ATOM 762 O O . ASP A 1 95 ? 4.588 -4.889 -6.173 1.00 94.88 95 ASP A O 1
ATOM 766 N N . ALA A 1 96 ? 3.815 -5.772 -4.261 1.00 94.69 96 ALA A N 1
ATOM 767 C CA . ALA A 1 96 ? 3.546 -7.079 -4.848 1.00 94.69 96 ALA A CA 1
ATOM 768 C C . ALA A 1 96 ? 2.494 -7.001 -5.970 1.00 94.69 96 ALA A C 1
ATOM 770 O O . ALA A 1 96 ? 2.666 -7.641 -7.009 1.00 94.69 96 ALA A O 1
ATOM 771 N N . ALA A 1 97 ? 1.448 -6.184 -5.803 1.00 95.62 97 ALA A N 1
ATOM 772 C CA . ALA A 1 97 ? 0.434 -5.967 -6.834 1.00 95.62 97 ALA A CA 1
ATOM 773 C C . ALA A 1 97 ? 0.984 -5.225 -8.064 1.00 95.62 97 ALA A C 1
ATOM 775 O O . ALA A 1 97 ? 0.709 -5.645 -9.190 1.00 95.62 97 ALA A O 1
ATOM 776 N N . ARG A 1 98 ? 1.808 -4.183 -7.867 1.00 93.81 98 ARG A N 1
ATOM 777 C CA . ARG A 1 98 ? 2.531 -3.496 -8.956 1.00 93.81 98 ARG A CA 1
ATOM 778 C C . ARG A 1 98 ? 3.389 -4.480 -9.745 1.00 93.81 98 ARG A C 1
ATOM 780 O O . ARG A 1 98 ? 3.292 -4.561 -10.966 1.00 93.81 98 ARG A O 1
ATOM 787 N N . HIS A 1 99 ? 4.171 -5.300 -9.048 1.00 91.00 99 HIS A N 1
ATOM 788 C CA . HIS A 1 99 ? 5.013 -6.300 -9.695 1.00 91.00 99 HIS A CA 1
ATOM 789 C C . HIS A 1 99 ? 4.188 -7.338 -10.470 1.00 91.00 99 HIS A C 1
ATOM 791 O O . HIS A 1 99 ? 4.518 -7.677 -11.607 1.00 91.00 99 HIS A O 1
ATOM 797 N N . ALA A 1 100 ? 3.083 -7.818 -9.896 1.00 91.69 100 ALA A N 1
ATOM 798 C CA . ALA A 1 100 ? 2.194 -8.757 -10.571 1.00 91.69 100 ALA A CA 1
ATOM 799 C C . ALA A 1 100 ? 1.545 -8.155 -11.830 1.00 91.69 100 ALA A C 1
ATOM 801 O O . ALA A 1 100 ? 1.383 -8.865 -12.823 1.00 91.69 100 ALA A O 1
ATOM 802 N N . ALA A 1 101 ? 1.228 -6.857 -11.828 1.00 91.31 101 ALA A N 1
ATOM 803 C CA . ALA A 1 101 ? 0.734 -6.155 -13.011 1.00 91.31 101 ALA A CA 1
ATOM 804 C C . ALA A 1 101 ? 1.767 -6.142 -14.145 1.00 91.31 101 ALA A C 1
ATOM 806 O O . ALA A 1 101 ? 1.431 -6.465 -15.288 1.00 91.31 101 ALA A O 1
ATOM 807 N N . VAL A 1 102 ? 3.035 -5.858 -13.822 1.00 88.44 102 VAL A N 1
ATOM 808 C CA . VAL A 1 102 ? 4.146 -5.918 -14.787 1.00 88.44 102 VAL A CA 1
ATOM 809 C C . VAL A 1 102 ? 4.260 -7.318 -15.392 1.00 88.44 102 VAL A C 1
ATOM 811 O O . VAL A 1 102 ? 4.294 -7.453 -16.616 1.00 88.44 102 VAL A O 1
ATOM 814 N N . GLN A 1 103 ? 4.258 -8.358 -14.553 1.00 86.06 103 GLN A N 1
ATOM 815 C CA . GLN A 1 103 ? 4.347 -9.755 -14.996 1.00 86.06 103 GLN A CA 1
ATOM 816 C C . GLN A 1 103 ? 3.168 -10.159 -15.889 1.00 86.06 103 GLN A C 1
ATOM 818 O O . GLN A 1 103 ? 3.348 -10.854 -16.886 1.00 86.06 103 GLN A O 1
ATOM 823 N N . LEU A 1 104 ? 1.957 -9.703 -15.565 1.00 86.88 104 LEU A N 1
ATOM 824 C CA . LEU A 1 104 ? 0.759 -10.028 -16.334 1.00 86.88 104 LEU A CA 1
ATOM 825 C C . LEU A 1 104 ? 0.757 -9.371 -17.720 1.00 86.88 104 LEU A C 1
ATOM 827 O O . LEU A 1 104 ? 0.334 -9.988 -18.695 1.00 86.88 104 LEU A O 1
ATOM 831 N N . LEU A 1 105 ? 1.232 -8.127 -17.819 1.00 84.12 105 LEU A N 1
ATOM 832 C CA . LEU A 1 105 ? 1.286 -7.382 -19.081 1.00 84.12 105 LEU A CA 1
ATOM 833 C C . LEU A 1 105 ? 2.475 -7.758 -19.954 1.00 84.12 105 LEU A C 1
ATOM 835 O O . LEU A 1 105 ? 2.409 -7.656 -21.180 1.00 84.12 105 LEU A O 1
ATOM 839 N N . LYS A 1 106 ? 3.580 -8.142 -19.323 1.00 77.19 106 LYS A N 1
ATOM 840 C CA . LYS A 1 106 ? 4.833 -8.477 -19.989 1.00 77.19 106 LYS A CA 1
ATOM 841 C C . LYS A 1 106 ? 5.289 -9.848 -19.482 1.00 77.19 106 LYS A C 1
ATOM 843 O O . LYS A 1 106 ? 6.339 -9.936 -18.855 1.00 77.19 106 LYS A O 1
ATOM 848 N N . PRO A 1 107 ? 4.549 -10.935 -19.773 1.00 68.69 107 PRO A N 1
ATOM 849 C CA . PRO A 1 107 ? 4.905 -12.275 -19.297 1.00 68.69 107 PRO A CA 1
ATOM 850 C C . PRO A 1 107 ? 6.226 -12.787 -19.893 1.00 68.69 107 PRO A C 1
ATOM 852 O O . PRO A 1 107 ? 6.808 -13.739 -19.387 1.00 68.69 107 PRO A O 1
ATOM 855 N N . SER A 1 108 ? 6.717 -12.149 -20.962 1.00 65.62 108 SER A N 1
ATOM 856 C CA . SER A 1 108 ? 8.039 -12.383 -21.547 1.00 65.62 108 SER A CA 1
ATOM 857 C C . SER A 1 108 ? 9.127 -11.445 -21.002 1.00 65.62 108 SER A C 1
ATOM 859 O O . SER A 1 108 ? 10.206 -11.382 -21.591 1.00 65.62 108 SER A O 1
ATOM 861 N N . ALA A 1 109 ? 8.847 -10.649 -19.962 1.00 64.69 109 ALA A N 1
ATOM 862 C CA . ALA A 1 109 ? 9.827 -9.729 -19.408 1.00 64.69 109 ALA A CA 1
ATOM 863 C C . ALA A 1 109 ? 10.960 -10.486 -18.711 1.00 64.69 109 ALA A C 1
ATOM 865 O O . ALA A 1 109 ? 10.730 -11.420 -17.942 1.00 64.69 109 ALA A O 1
ATOM 866 N N . VAL A 1 110 ? 12.195 -10.069 -18.970 1.00 68.50 110 VAL A N 1
ATOM 867 C CA . VAL A 1 110 ? 13.383 -10.668 -18.367 1.00 68.50 110 VAL A CA 1
ATOM 868 C C . VAL A 1 110 ? 13.790 -9.833 -17.158 1.00 68.50 110 VAL A C 1
ATOM 870 O O . VAL A 1 110 ? 14.100 -8.648 -17.285 1.00 68.50 110 VAL A O 1
ATOM 873 N N . SER A 1 111 ? 13.787 -10.452 -15.977 1.00 74.00 111 SER A N 1
ATOM 874 C CA . SER A 1 111 ? 14.308 -9.834 -14.755 1.00 74.00 111 SER A CA 1
ATOM 875 C C . SER A 1 111 ? 15.828 -9.745 -14.838 1.00 74.00 111 SER A C 1
ATOM 877 O O . SER A 1 111 ? 16.498 -10.756 -15.062 1.00 74.00 111 SER A O 1
ATOM 879 N N . VAL A 1 112 ? 16.383 -8.554 -14.624 1.00 78.81 112 VAL A N 1
ATOM 880 C CA . VAL A 1 112 ? 17.827 -8.309 -14.708 1.00 78.81 112 VAL A CA 1
ATOM 881 C C . VAL A 1 112 ? 18.307 -7.683 -13.411 1.00 78.81 112 VAL A C 1
ATOM 883 O O . VAL A 1 112 ? 17.884 -6.600 -13.033 1.00 78.81 112 VAL A O 1
ATOM 886 N N . THR A 1 113 ? 19.228 -8.349 -12.720 1.00 84.00 113 THR A N 1
ATOM 887 C CA . THR A 1 113 ? 19.885 -7.765 -11.548 1.00 84.00 113 THR A CA 1
ATOM 888 C C . THR A 1 113 ? 21.076 -6.929 -11.996 1.00 84.00 113 THR A C 1
ATOM 890 O O . THR A 1 113 ? 22.007 -7.452 -12.608 1.00 84.00 113 THR A O 1
ATOM 893 N N . LEU A 1 114 ? 21.066 -5.638 -11.663 1.00 89.94 114 LEU A N 1
ATOM 894 C CA . LEU A 1 114 ? 22.198 -4.760 -11.947 1.00 89.94 114 LEU A CA 1
ATOM 895 C C . LEU A 1 114 ? 23.413 -5.108 -11.064 1.00 89.94 114 LEU A C 1
ATOM 897 O O . LEU A 1 114 ? 23.248 -5.350 -9.861 1.00 89.94 114 LEU A O 1
ATOM 901 N N . PRO A 1 115 ? 24.639 -5.107 -11.621 1.00 86.12 115 PRO A N 1
ATOM 902 C CA . PRO A 1 115 ? 25.851 -5.380 -10.859 1.00 86.12 115 PRO A CA 1
ATOM 903 C C . PRO A 1 115 ? 26.066 -4.311 -9.782 1.00 86.12 115 PRO A C 1
ATOM 905 O O . PRO A 1 115 ? 26.191 -3.127 -10.081 1.00 86.12 115 PRO A O 1
ATOM 908 N N . ARG A 1 116 ? 26.139 -4.722 -8.512 1.00 91.19 116 ARG A N 1
ATOM 909 C CA . ARG A 1 116 ? 26.357 -3.817 -7.371 1.00 91.19 116 ARG A CA 1
ATOM 910 C C . ARG A 1 116 ? 27.853 -3.694 -7.075 1.00 91.19 116 ARG A C 1
ATOM 912 O O . ARG A 1 116 ? 28.508 -4.711 -6.865 1.00 91.19 116 ARG A O 1
ATOM 919 N N . ARG A 1 117 ? 28.395 -2.472 -7.037 1.00 89.69 117 ARG A N 1
ATOM 920 C CA . ARG A 1 117 ? 29.790 -2.190 -6.643 1.00 89.69 117 ARG A CA 1
ATOM 921 C C . ARG A 1 117 ? 29.940 -0.779 -6.067 1.00 89.69 117 ARG A C 1
ATOM 923 O O . ARG A 1 117 ? 29.135 0.092 -6.380 1.00 89.69 117 ARG A O 1
ATOM 930 N N . THR A 1 118 ? 30.965 -0.563 -5.244 1.00 93.56 118 THR A N 1
ATOM 931 C CA . THR A 1 118 ? 31.362 0.774 -4.770 1.00 93.56 118 THR A CA 1
ATOM 932 C C . THR A 1 118 ? 32.147 1.482 -5.870 1.00 93.56 118 THR A C 1
ATOM 934 O O . THR A 1 118 ? 33.100 0.906 -6.390 1.00 93.56 118 THR A O 1
ATOM 937 N N . LEU A 1 119 ? 31.747 2.704 -6.221 1.00 94.69 119 LEU A N 1
ATOM 938 C CA . LEU A 1 119 ? 32.390 3.533 -7.244 1.00 94.69 119 LEU A CA 1
ATOM 939 C C . LEU A 1 119 ? 33.187 4.646 -6.556 1.00 94.69 119 LEU A C 1
ATOM 941 O O . LEU A 1 119 ? 32.627 5.388 -5.751 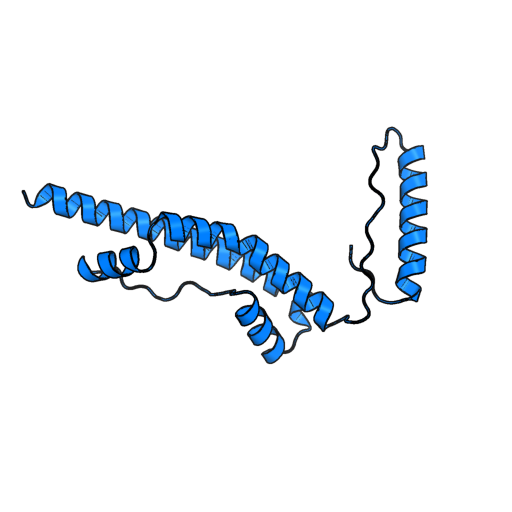1.00 94.69 119 LEU A O 1
ATOM 945 N N . ASN A 1 120 ? 34.478 4.760 -6.859 1.00 94.00 120 ASN A N 1
ATOM 946 C CA . ASN A 1 120 ? 35.402 5.664 -6.163 1.00 94.00 120 ASN A CA 1
ATOM 947 C C . ASN A 1 120 ? 35.756 6.915 -6.977 1.00 94.00 120 ASN A C 1
ATOM 949 O O . ASN A 1 120 ? 36.321 7.864 -6.437 1.00 94.00 120 ASN A O 1
ATOM 953 N N . ASN A 1 121 ? 35.466 6.919 -8.278 1.00 95.81 121 ASN A N 1
ATOM 954 C CA . ASN A 1 121 ? 35.747 8.027 -9.188 1.00 95.81 121 ASN A CA 1
ATOM 955 C C . ASN A 1 121 ? 34.829 7.980 -10.426 1.00 95.81 121 ASN A C 1
ATOM 957 O O . ASN A 1 121 ? 34.116 7.003 -10.662 1.00 95.81 121 ASN A O 1
ATOM 961 N N . GLU A 1 122 ? 34.852 9.046 -11.228 1.00 95.06 122 GLU A N 1
ATOM 962 C CA . GLU A 1 122 ? 34.016 9.180 -12.431 1.00 95.06 122 GLU A CA 1
ATOM 963 C C . GLU A 1 122 ? 34.358 8.162 -13.527 1.00 95.06 122 GLU A C 1
ATOM 965 O O . GLU A 1 122 ? 33.467 7.71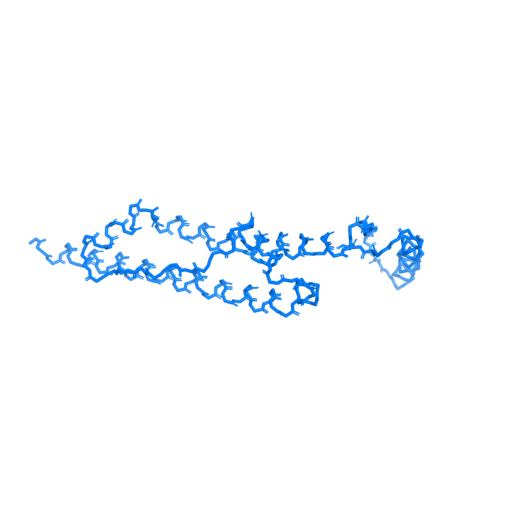5 -14.248 1.00 95.06 122 GLU A O 1
ATOM 970 N N . ALA A 1 123 ? 35.624 7.746 -13.638 1.00 95.38 123 ALA A N 1
ATOM 971 C CA . ALA A 1 123 ? 36.022 6.723 -14.603 1.00 95.38 123 ALA A CA 1
ATOM 972 C C . ALA A 1 123 ? 35.394 5.358 -14.266 1.00 95.38 123 ALA A C 1
ATOM 974 O O . ALA A 1 123 ? 34.891 4.671 -15.156 1.00 95.38 123 ALA A O 1
ATOM 975 N N . GLU A 1 124 ? 35.351 4.993 -12.981 1.00 95.69 124 GLU A N 1
ATOM 976 C CA . GLU A 1 124 ? 34.660 3.795 -12.494 1.00 95.69 124 GLU A CA 1
ATOM 977 C C . GLU A 1 124 ? 33.145 3.866 -12.731 1.00 95.69 124 GLU A C 1
ATOM 979 O O . GLU A 1 124 ? 32.549 2.867 -13.137 1.00 95.69 124 GLU A O 1
ATOM 984 N N . LEU A 1 125 ? 32.525 5.039 -12.541 1.00 95.06 125 LEU A N 1
ATOM 985 C CA . LEU A 1 125 ? 31.110 5.256 -12.867 1.00 95.06 125 LEU A CA 1
ATOM 986 C C . LEU A 1 125 ? 30.839 5.059 -14.364 1.00 95.06 125 LEU A C 1
ATOM 988 O O . LEU A 1 125 ? 29.896 4.356 -14.721 1.00 95.06 125 LEU A O 1
ATOM 992 N N . GLY A 1 126 ? 31.667 5.640 -15.236 1.00 95.12 126 GLY A N 1
ATOM 993 C CA . GLY A 1 126 ? 31.521 5.502 -16.686 1.00 95.12 126 GLY A CA 1
ATOM 994 C C . GLY A 1 126 ? 31.655 4.052 -17.154 1.00 95.12 126 GLY A C 1
ATOM 995 O O . GLY A 1 126 ? 30.834 3.574 -17.936 1.00 95.12 126 GLY A O 1
ATOM 996 N N . ALA A 1 127 ? 32.641 3.324 -16.622 1.00 94.81 127 ALA A N 1
ATOM 997 C CA . ALA A 1 127 ? 32.815 1.903 -16.915 1.00 94.81 127 ALA A CA 1
ATOM 998 C C . ALA A 1 127 ? 31.610 1.068 -16.451 1.00 94.81 127 ALA A C 1
ATOM 1000 O O . ALA A 1 127 ? 31.145 0.190 -17.177 1.00 94.81 127 ALA A O 1
ATOM 1001 N N . TRP A 1 128 ? 31.076 1.363 -15.262 1.00 96.75 128 TRP A N 1
ATOM 1002 C CA . TRP A 1 128 ? 29.898 0.681 -14.734 1.00 96.75 128 TRP A CA 1
ATOM 1003 C C . TRP A 1 128 ? 28.634 0.965 -15.556 1.00 96.75 128 TRP A C 1
ATOM 1005 O O . TRP A 1 128 ? 27.890 0.035 -15.860 1.00 96.75 128 TRP A O 1
ATOM 1015 N N . LEU A 1 129 ? 28.406 2.215 -15.971 1.00 95.94 129 LEU A N 1
ATOM 1016 C CA . LEU A 1 129 ? 27.269 2.575 -16.823 1.00 95.94 129 LEU A CA 1
ATOM 1017 C C . LEU A 1 129 ? 27.328 1.873 -18.183 1.00 95.94 129 LEU A C 1
ATOM 1019 O O . LEU A 1 129 ? 26.309 1.350 -18.625 1.00 95.94 129 LEU A O 1
ATOM 1023 N N . ALA A 1 130 ? 28.506 1.800 -18.810 1.00 95.31 130 ALA A N 1
ATOM 1024 C CA . ALA A 1 130 ? 28.683 1.095 -20.080 1.00 95.31 130 ALA A CA 1
ATOM 1025 C C . ALA A 1 130 ? 28.391 -0.412 -19.954 1.00 95.31 130 ALA A C 1
ATOM 1027 O O . ALA A 1 130 ? 27.762 -1.007 -20.829 1.00 95.31 130 ALA A O 1
ATOM 1028 N N . GLU A 1 131 ? 28.806 -1.034 -18.847 1.00 93.75 131 GLU A N 1
ATOM 1029 C CA . GLU A 1 131 ? 28.502 -2.437 -18.551 1.00 93.75 131 GLU A CA 1
ATOM 1030 C C . GLU A 1 131 ? 26.996 -2.660 -18.348 1.00 93.75 131 GLU A C 1
ATOM 1032 O O . GLU A 1 131 ? 26.422 -3.592 -18.916 1.00 93.75 131 GLU A O 1
ATOM 1037 N N . VAL A 1 132 ? 26.342 -1.786 -17.576 1.00 95.31 132 VAL A N 1
ATOM 1038 C CA . VAL A 1 132 ? 24.889 -1.825 -17.364 1.00 95.31 132 VAL A CA 1
ATOM 1039 C C . VAL A 1 132 ? 24.145 -1.634 -18.683 1.00 95.31 132 VAL A C 1
ATOM 1041 O O . VAL A 1 132 ? 23.240 -2.408 -18.981 1.00 95.31 132 VAL A O 1
ATOM 1044 N N . GLU A 1 133 ? 24.533 -0.663 -19.505 1.00 94.00 133 GLU A N 1
ATOM 1045 C CA . GLU A 1 133 ? 23.919 -0.417 -20.810 1.00 94.00 133 GLU A CA 1
ATOM 1046 C C . GLU A 1 133 ? 24.024 -1.644 -21.725 1.00 94.00 133 GLU A C 1
ATOM 1048 O O . GLU A 1 133 ? 23.022 -2.067 -22.312 1.00 94.00 133 GLU A O 1
ATOM 1053 N N . GLN A 1 134 ? 25.206 -2.263 -21.813 1.00 92.62 134 GLN A N 1
ATOM 1054 C CA . GLN A 1 134 ? 25.395 -3.489 -22.590 1.00 92.62 134 GLN A CA 1
ATOM 1055 C C . GLN A 1 134 ? 24.528 -4.636 -22.068 1.00 92.62 134 GLN A C 1
ATOM 1057 O O . GLN A 1 134 ? 23.878 -5.322 -22.863 1.00 92.62 134 GLN A O 1
ATOM 1062 N N . LEU A 1 135 ? 24.484 -4.827 -20.747 1.00 91.00 135 LEU A N 1
ATOM 1063 C CA . LEU A 1 135 ? 23.660 -5.849 -20.110 1.00 91.00 135 LEU A CA 1
ATOM 1064 C C . LEU A 1 135 ? 22.178 -5.644 -20.448 1.00 91.00 135 LEU A C 1
ATOM 1066 O O . LEU A 1 135 ? 21.519 -6.573 -20.912 1.00 91.00 135 LEU A O 1
ATOM 1070 N N . LEU A 1 136 ? 21.657 -4.428 -20.268 1.00 90.69 136 LEU A N 1
ATOM 1071 C CA . LEU A 1 136 ? 20.257 -4.110 -20.548 1.00 90.69 136 LEU A CA 1
ATOM 1072 C C . LEU A 1 136 ? 19.928 -4.257 -22.032 1.00 90.69 136 LEU A C 1
ATOM 1074 O O . LEU A 1 136 ? 18.907 -4.851 -22.367 1.00 90.69 136 LEU A O 1
ATOM 1078 N N . THR A 1 137 ? 20.808 -3.799 -22.923 1.00 89.88 137 THR A N 1
ATOM 1079 C CA . THR A 1 137 ? 20.615 -3.905 -24.377 1.00 89.88 137 THR A CA 1
ATOM 1080 C C . THR A 1 137 ? 20.511 -5.360 -24.828 1.00 89.88 137 THR A C 1
ATOM 1082 O O . THR A 1 137 ? 19.635 -5.696 -25.623 1.00 89.88 137 THR A O 1
ATOM 1085 N N . GLN A 1 138 ? 21.359 -6.248 -24.301 1.00 88.25 138 GLN A N 1
ATOM 1086 C CA . GLN A 1 138 ? 21.287 -7.677 -24.616 1.00 88.25 138 GLN A CA 1
ATOM 1087 C C . GLN A 1 138 ? 19.992 -8.316 -24.107 1.00 88.25 138 GLN A C 1
ATOM 1089 O O . GLN A 1 138 ? 19.385 -9.125 -24.807 1.00 88.25 138 GLN A O 1
ATOM 1094 N N . GLN A 1 139 ? 19.547 -7.956 -22.903 1.00 85.00 139 GLN A N 1
ATOM 1095 C CA . GLN A 1 139 ? 18.330 -8.530 -22.327 1.00 85.00 139 GLN A CA 1
ATOM 1096 C C . GLN A 1 139 ? 17.069 -7.987 -23.012 1.00 85.00 139 GLN A C 1
ATOM 1098 O O . GLN A 1 139 ? 16.135 -8.754 -23.237 1.00 85.00 139 GLN A O 1
ATOM 1103 N N . LEU A 1 140 ? 17.088 -6.731 -23.474 1.00 84.94 140 LEU A N 1
ATOM 1104 C CA . LEU A 1 140 ? 16.016 -6.134 -24.280 1.00 84.94 140 LEU A CA 1
ATOM 1105 C C . LEU A 1 140 ? 15.757 -6.885 -25.596 1.00 84.94 140 LEU A C 1
ATOM 1107 O O . LEU A 1 140 ? 14.625 -6.896 -26.074 1.00 84.94 140 LEU A O 1
ATOM 1111 N N . GLN A 1 141 ? 16.762 -7.566 -26.164 1.00 84.00 141 GLN A N 1
ATOM 1112 C CA . GLN A 1 141 ? 16.568 -8.424 -27.344 1.00 84.00 141 GLN A CA 1
ATOM 1113 C C . GLN A 1 141 ? 15.720 -9.669 -27.048 1.00 84.00 141 GLN A C 1
ATOM 1115 O O . GLN A 1 141 ? 15.161 -10.269 -27.964 1.00 84.00 141 GLN A O 1
ATOM 1120 N N . ARG A 1 142 ? 15.640 -10.082 -25.779 1.00 77.56 142 ARG A N 1
ATOM 1121 C CA . ARG A 1 142 ? 14.908 -11.276 -25.330 1.00 77.56 142 ARG A CA 1
ATOM 1122 C C . ARG A 1 142 ? 13.497 -10.933 -24.851 1.00 77.56 142 ARG A C 1
ATOM 1124 O O . ARG A 1 142 ? 12.640 -11.811 -24.826 1.00 77.56 142 ARG A O 1
ATOM 1131 N N . GLY A 1 143 ? 13.259 -9.671 -24.503 1.00 75.75 143 GLY A N 1
ATOM 1132 C CA . GLY A 1 143 ? 11.967 -9.149 -24.079 1.00 75.75 143 GLY A CA 1
ATOM 1133 C C . GLY A 1 143 ? 12.111 -7.852 -23.277 1.00 75.75 143 GLY A C 1
ATOM 1134 O O . GLY A 1 143 ? 13.224 -7.389 -23.041 1.00 75.75 143 GLY A O 1
ATOM 1135 N N . PRO A 1 144 ? 10.997 -7.246 -22.836 1.00 79.19 144 PRO A N 1
ATOM 1136 C CA . PRO A 1 144 ? 11.033 -6.098 -21.929 1.00 79.19 144 PRO A CA 1
ATOM 1137 C C . PRO A 1 144 ? 11.852 -6.409 -20.666 1.00 79.19 144 PRO A C 1
ATOM 1139 O O . PRO A 1 144 ? 11.783 -7.521 -20.157 1.00 79.19 144 PRO A O 1
ATOM 1142 N N . VAL A 1 145 ? 12.613 -5.452 -20.136 1.00 81.19 145 VAL A N 1
ATOM 1143 C CA . VAL A 1 145 ? 13.453 -5.677 -18.944 1.00 81.19 145 VAL A CA 1
ATOM 1144 C C . VAL A 1 145 ? 12.790 -5.107 -17.689 1.00 81.19 145 VAL A C 1
ATOM 1146 O O . VAL A 1 145 ? 12.205 -4.025 -17.732 1.00 81.19 145 VAL A O 1
ATOM 1149 N N . THR A 1 146 ? 12.896 -5.830 -16.573 1.00 78.31 146 THR A N 1
ATOM 1150 C CA . THR A 1 146 ? 12.501 -5.375 -15.226 1.00 78.31 146 THR A CA 1
ATOM 1151 C C . THR A 1 146 ? 13.735 -5.369 -14.316 1.00 78.31 146 THR A C 1
ATOM 1153 O O . THR A 1 146 ? 14.513 -6.327 -14.359 1.00 78.31 146 THR A O 1
ATOM 1156 N N . LEU A 1 147 ? 13.928 -4.294 -13.539 1.00 81.00 147 LEU A N 1
ATOM 1157 C CA . LEU A 1 147 ? 15.107 -4.032 -12.694 1.00 81.00 147 LEU A CA 1
ATOM 1158 C C . LEU A 1 147 ? 14.773 -4.050 -11.204 1.00 81.00 147 LEU A C 1
ATOM 1160 O O . LEU A 1 147 ? 13.647 -3.622 -10.868 1.00 81.00 147 LEU A O 1
#

pLDDT: mean 90.53, std 7.63, range [56.0, 97.88]

Organism: NCBI:txid410659

Secondary structure (DSSP, 8-state):
-HHHHHHHHHHHHHHHHHHHHHHHHHHHHHHHHHHT-HHHHTS-HHHHHHHHHHTT-PPPPP---SSHHHHHHHHHHS-HHHHHHHHHTHHHHHHHHHHHHHHHH-TTPEE-PPPP----SHHHHHHHHHHHHHHHHHHHTTS-EE-

Radius of gyration: 23.1 Å; chains: 1; bounding box: 58×22×68 Å

Foldseek 3Di:
DPPVVVVVLVVLLVLVVVLLVLLQVLLVVLVVVLCVQPLSVPDDPVLNVVLCVVLVSDHDDDQDSPDSVSSVVVCVVPNSVNSVVSSVCNNVSSVSSSVVSCCVVWVQEDEDDQDDDDDDDPVSVVVSVVVRVVRCVVRVVRGHYDD